Protein AF-A0A7S2JFS3-F1 (afdb_monomer_lite)

Radius of gyration: 21.05 Å; chains: 1; bounding box: 49×38×52 Å

Foldseek 3Di:
DCPVVVVVVVVVVCVVVVHDDFDDPDPPGPDQEDEDPDADAPVNVVSDDPSHYYQDDHCPLVCPQPQNVLVVLVVVCVVPVPVSVPFFDKDKPPVCLVVVVVVLVVCVVDQWKKWKAARPDDPCPPIDIDSDSPPVNVHPIIMIGTDDPPADDDVNDHDDDDDDDGDPDVVVD

Structure (mmCIF, N/CA/C/O backbone):
data_AF-A0A7S2JFS3-F1
#
_entry.id   AF-A0A7S2JFS3-F1
#
loop_
_atom_site.group_PDB
_atom_site.id
_atom_site.type_symbol
_atom_site.label_atom_id
_atom_site.label_alt_id
_atom_site.label_comp_id
_atom_site.label_asym_id
_atom_site.label_entity_id
_atom_site.label_seq_id
_atom_site.pdbx_PDB_ins_code
_atom_site.Cartn_x
_atom_site.Cartn_y
_atom_site.Cartn_z
_atom_site.occupancy
_atom_site.B_iso_or_equiv
_atom_site.auth_seq_id
_atom_site.auth_comp_id
_atom_site.auth_asym_id
_atom_site.auth_atom_id
_atom_site.pdbx_PDB_model_num
ATOM 1 N N . LYS A 1 1 ? 14.883 -15.257 0.917 1.00 36.84 1 LYS A N 1
ATOM 2 C CA . LYS A 1 1 ? 14.922 -16.557 0.201 1.00 36.84 1 LYS A CA 1
ATOM 3 C C . LYS A 1 1 ? 14.095 -16.533 -1.092 1.00 36.84 1 LYS A C 1
ATOM 5 O O . LYS A 1 1 ? 14.460 -17.271 -1.991 1.00 36.84 1 LYS A O 1
ATOM 10 N N . ASP A 1 2 ? 13.111 -15.634 -1.238 1.00 50.66 2 ASP A N 1
ATOM 11 C CA . ASP A 1 2 ? 12.217 -15.585 -2.415 1.00 50.66 2 ASP A CA 1
ATOM 12 C C . ASP A 1 2 ? 12.755 -14.849 -3.656 1.00 50.66 2 ASP A C 1
ATOM 14 O O . ASP A 1 2 ? 12.310 -15.142 -4.763 1.00 50.66 2 ASP A O 1
ATOM 18 N N . SER A 1 3 ? 13.722 -13.928 -3.523 1.00 51.88 3 SER A N 1
ATOM 19 C CA . SER A 1 3 ? 14.191 -13.130 -4.677 1.00 51.88 3 SER A CA 1
ATOM 20 C C . SER A 1 3 ? 14.839 -13.979 -5.773 1.00 51.88 3 SER A C 1
ATOM 22 O O . SER A 1 3 ? 14.677 -13.695 -6.954 1.00 51.88 3 SER A O 1
ATOM 24 N N . LYS A 1 4 ? 15.494 -15.087 -5.398 1.00 55.91 4 LYS A N 1
ATOM 25 C CA . LYS A 1 4 ? 16.113 -15.999 -6.368 1.00 55.91 4 LYS A CA 1
ATOM 26 C C . LYS A 1 4 ? 15.089 -16.618 -7.323 1.00 55.91 4 LYS A C 1
ATOM 28 O O . LYS A 1 4 ? 15.419 -16.808 -8.484 1.00 55.91 4 LYS A O 1
ATOM 33 N N . ASN A 1 5 ? 13.861 -16.879 -6.872 1.00 63.44 5 ASN A N 1
ATOM 34 C CA . ASN A 1 5 ? 12.844 -17.529 -7.704 1.00 63.44 5 ASN A CA 1
ATOM 35 C C . ASN A 1 5 ? 12.175 -16.546 -8.675 1.00 63.44 5 ASN A C 1
ATOM 37 O O . ASN A 1 5 ? 11.883 -16.915 -9.808 1.00 63.44 5 ASN A O 1
ATOM 41 N N . ALA A 1 6 ? 11.978 -15.289 -8.264 1.00 74.81 6 ALA A N 1
ATOM 42 C CA . ALA A 1 6 ? 11.386 -14.270 -9.130 1.00 74.81 6 ALA A CA 1
ATOM 43 C C . ALA A 1 6 ? 12.293 -13.945 -10.329 1.00 74.81 6 ALA A C 1
ATOM 45 O O . ALA A 1 6 ? 11.824 -13.931 -11.466 1.00 74.81 6 ALA A O 1
ATOM 46 N N . ALA A 1 7 ? 13.597 -13.766 -10.091 1.00 81.25 7 ALA A N 1
ATOM 47 C CA . ALA A 1 7 ? 14.570 -13.516 -11.153 1.00 81.25 7 ALA A CA 1
ATOM 48 C C . ALA A 1 7 ? 14.651 -14.666 -12.172 1.00 81.25 7 ALA A C 1
ATOM 50 O O . ALA A 1 7 ? 14.826 -14.421 -13.364 1.00 81.25 7 ALA A O 1
ATOM 51 N N . ILE A 1 8 ? 14.514 -15.917 -11.715 1.00 87.94 8 ILE A N 1
ATOM 52 C CA . ILE A 1 8 ? 14.534 -17.097 -12.592 1.00 87.94 8 ILE A CA 1
ATOM 53 C C . ILE A 1 8 ? 13.345 -17.067 -13.553 1.00 87.94 8 ILE A C 1
ATOM 55 O O . ILE A 1 8 ? 13.555 -17.134 -14.759 1.00 87.94 8 ILE A O 1
ATOM 59 N N . ILE A 1 9 ? 12.123 -16.875 -13.046 1.00 91.44 9 ILE A N 1
ATOM 60 C CA . ILE A 1 9 ? 10.916 -16.852 -13.888 1.00 91.44 9 ILE A CA 1
ATOM 61 C C . ILE A 1 9 ? 10.983 -15.708 -14.906 1.00 91.44 9 ILE A C 1
ATOM 63 O O . ILE A 1 9 ? 10.663 -15.898 -16.076 1.00 91.44 9 ILE A O 1
ATOM 67 N N . VAL A 1 10 ? 11.440 -14.521 -14.491 1.00 91.38 10 VAL A N 1
ATOM 68 C CA . VAL A 1 10 ? 11.600 -13.378 -15.407 1.00 91.38 10 VAL A CA 1
ATOM 69 C C . VAL A 1 10 ? 12.578 -13.714 -16.534 1.00 91.38 10 VAL A C 1
ATOM 71 O O . VAL A 1 10 ? 12.295 -13.414 -17.693 1.00 91.38 10 VAL A O 1
ATOM 74 N N . ARG A 1 11 ? 13.701 -14.372 -16.220 1.00 90.88 11 ARG A N 1
ATOM 75 C CA . ARG A 1 11 ? 14.675 -14.820 -17.226 1.00 90.88 11 ARG A CA 1
ATOM 76 C C . ARG A 1 11 ? 14.100 -15.875 -18.161 1.00 90.88 11 ARG A C 1
ATOM 78 O O . ARG A 1 11 ? 14.275 -15.754 -19.366 1.00 90.88 11 ARG A O 1
ATOM 85 N N . GLU A 1 12 ? 13.401 -16.877 -17.637 1.00 93.19 12 GLU A N 1
ATOM 86 C CA . GLU A 1 12 ? 12.763 -17.920 -18.450 1.00 93.19 12 GLU A CA 1
ATOM 87 C C . GLU A 1 12 ? 11.762 -17.325 -19.443 1.00 93.19 12 GLU A C 1
ATOM 89 O O . GLU A 1 12 ? 11.801 -17.646 -20.631 1.00 93.19 12 GLU A O 1
ATOM 94 N N . VAL A 1 13 ? 10.921 -16.396 -18.983 1.00 94.25 13 VAL A N 1
ATOM 95 C CA . VAL A 1 13 ? 9.962 -15.692 -19.841 1.00 94.25 13 VAL A CA 1
ATOM 96 C C . VAL A 1 13 ? 10.686 -14.824 -20.872 1.00 94.25 13 VAL A C 1
ATOM 98 O O . VAL A 1 13 ? 10.323 -14.847 -22.045 1.00 94.25 13 VAL A O 1
ATOM 101 N N . ALA A 1 14 ? 11.745 -14.106 -20.484 1.00 93.12 14 ALA A N 1
ATOM 102 C CA . ALA A 1 14 ? 12.555 -13.322 -21.415 1.00 93.12 14 ALA A CA 1
ATOM 103 C C . ALA A 1 14 ? 13.176 -14.200 -22.516 1.00 93.12 14 ALA A C 1
ATOM 105 O O . ALA A 1 14 ? 13.059 -13.876 -23.698 1.00 93.12 14 ALA A O 1
ATOM 106 N N . TYR A 1 15 ? 13.764 -15.344 -22.155 1.00 94.25 15 TYR A N 1
ATOM 107 C CA . TYR A 1 15 ? 14.320 -16.289 -23.124 1.00 94.25 15 TYR A CA 1
ATOM 108 C C . TYR A 1 15 ? 13.246 -16.889 -24.036 1.00 94.25 15 TYR A C 1
ATOM 110 O O . TYR A 1 15 ? 13.460 -16.977 -25.244 1.00 94.25 15 TYR A O 1
ATOM 118 N N . ALA A 1 16 ? 12.069 -17.225 -23.501 1.00 96.31 16 ALA A N 1
ATOM 119 C CA . ALA A 1 16 ? 10.936 -17.695 -24.298 1.00 96.31 16 ALA A CA 1
ATOM 120 C C . ALA A 1 16 ? 10.424 -16.633 -25.293 1.00 96.31 16 ALA A C 1
ATOM 122 O O . ALA A 1 16 ? 9.957 -16.979 -26.376 1.00 96.31 16 ALA A O 1
ATOM 123 N N . MET A 1 17 ? 10.560 -15.344 -24.964 1.00 95.19 17 MET A N 1
ATOM 124 C CA . MET A 1 17 ? 10.270 -14.218 -25.864 1.00 95.19 17 MET A CA 1
ATOM 125 C C . MET A 1 17 ? 11.412 -13.908 -26.851 1.00 95.19 17 MET A C 1
ATOM 127 O O . MET A 1 17 ? 11.323 -12.941 -27.608 1.00 95.19 17 MET A O 1
ATOM 131 N N . GLY A 1 18 ? 12.495 -14.694 -26.851 1.00 95.38 18 GLY A N 1
ATOM 132 C CA . GLY A 1 18 ? 13.659 -14.493 -27.718 1.00 95.38 18 GLY A CA 1
ATOM 133 C C . GLY A 1 18 ? 14.578 -13.348 -27.284 1.00 95.38 18 GLY A C 1
ATOM 134 O O . GLY A 1 18 ? 15.406 -12.889 -28.073 1.00 95.38 18 GLY A O 1
ATOM 135 N N . TRP A 1 19 ? 14.439 -12.856 -26.050 1.00 93.62 19 TRP A N 1
ATOM 136 C CA . TRP A 1 19 ? 15.304 -11.803 -25.523 1.00 93.62 19 TRP A CA 1
ATOM 137 C C . TRP A 1 19 ? 16.660 -12.376 -25.115 1.00 93.62 19 TRP A C 1
ATOM 139 O O . TRP A 1 19 ? 16.804 -13.561 -24.813 1.00 93.62 19 TRP A O 1
ATOM 149 N N . ARG A 1 20 ? 17.674 -11.508 -25.093 1.00 90.62 20 ARG A N 1
ATOM 150 C CA . ARG A 1 20 ? 19.034 -11.851 -24.667 1.00 90.62 20 ARG A CA 1
ATOM 151 C C . ARG A 1 20 ? 19.410 -11.021 -23.451 1.00 90.62 20 ARG A C 1
ATOM 153 O O . ARG A 1 20 ? 19.219 -9.807 -23.451 1.00 90.62 20 ARG A O 1
ATOM 160 N N . GLU A 1 21 ? 19.942 -11.680 -22.429 1.00 88.94 21 GLU A N 1
ATOM 161 C CA . GLU A 1 21 ? 20.459 -11.008 -21.239 1.00 88.94 21 GLU A CA 1
ATOM 162 C C . GLU A 1 21 ? 21.753 -10.260 -21.597 1.00 88.94 21 GLU A C 1
ATOM 164 O O . GLU A 1 21 ? 22.634 -10.804 -22.265 1.00 88.94 21 GLU A O 1
ATOM 169 N N . SER A 1 22 ? 21.850 -8.994 -21.187 1.00 85.38 22 SER A N 1
ATOM 170 C CA . SER A 1 22 ? 23.054 -8.184 -21.388 1.00 85.38 22 SER A CA 1
ATOM 171 C C . SER A 1 22 ? 24.155 -8.628 -20.423 1.00 85.38 22 SER A C 1
ATOM 173 O O . SER A 1 22 ? 23.928 -8.758 -19.218 1.00 85.38 22 SER A O 1
ATOM 175 N N . SER A 1 23 ? 25.364 -8.840 -20.940 1.00 67.31 23 SER A N 1
ATOM 176 C CA . SER A 1 23 ? 26.542 -9.180 -20.145 1.00 67.31 23 SER A CA 1
ATOM 177 C C . SER A 1 23 ? 27.136 -7.925 -19.492 1.00 67.31 23 SER A C 1
ATOM 179 O O . SER A 1 23 ? 28.097 -7.355 -20.001 1.00 67.31 23 SER A O 1
ATOM 181 N N . GLY A 1 24 ? 26.574 -7.507 -18.354 1.00 60.72 24 GLY A N 1
ATOM 182 C CA . GLY A 1 24 ? 27.187 -6.533 -17.442 1.00 60.72 24 GLY A CA 1
ATOM 183 C C . GLY A 1 24 ? 26.395 -5.241 -17.213 1.00 60.72 24 GLY A C 1
ATOM 184 O O . GLY A 1 24 ? 25.735 -4.709 -18.100 1.00 60.72 24 GLY A O 1
ATOM 185 N N . VAL A 1 25 ? 26.495 -4.726 -15.983 1.00 55.88 25 VAL A N 1
ATOM 186 C CA . VAL A 1 25 ? 26.019 -3.395 -15.566 1.00 55.88 25 VAL A CA 1
ATOM 187 C C . VAL A 1 25 ? 27.155 -2.393 -15.809 1.00 55.88 25 VAL A C 1
ATOM 189 O O . VAL A 1 25 ? 27.705 -1.829 -14.869 1.00 55.88 25 VAL A O 1
ATOM 192 N N . SER A 1 26 ? 27.613 -2.264 -17.053 1.00 55.88 26 SER A N 1
ATOM 193 C CA . SER A 1 26 ? 28.519 -1.174 -17.429 1.00 55.88 26 SER A CA 1
ATOM 194 C C . SER A 1 26 ? 27.709 0.088 -17.722 1.00 55.88 26 SER A C 1
ATOM 196 O O . SER A 1 26 ? 26.538 0.003 -18.098 1.00 55.88 26 SER A O 1
ATOM 198 N N . GLU A 1 27 ? 28.335 1.258 -17.589 1.00 56.88 27 GLU A N 1
ATOM 199 C CA . GLU A 1 27 ? 27.751 2.544 -18.010 1.00 56.88 27 GLU A CA 1
ATOM 200 C C . GLU A 1 27 ? 27.347 2.533 -19.502 1.00 56.88 27 GLU A C 1
ATOM 202 O O . GLU A 1 27 ? 26.405 3.215 -19.889 1.00 56.88 27 GLU A O 1
ATOM 207 N N . ASP A 1 28 ? 27.960 1.650 -20.302 1.00 59.22 28 ASP A N 1
ATOM 208 C CA . ASP A 1 28 ? 27.675 1.438 -21.730 1.00 59.22 28 ASP A CA 1
ATOM 209 C C . ASP A 1 28 ? 26.603 0.363 -22.030 1.00 59.22 28 ASP A C 1
ATOM 211 O O . ASP A 1 28 ? 26.515 -0.154 -23.148 1.00 59.22 28 ASP A O 1
ATOM 215 N N . CYS A 1 29 ? 25.801 -0.052 -21.043 1.00 71.19 29 CYS A N 1
ATOM 216 C CA . CYS A 1 29 ? 24.791 -1.093 -21.247 1.00 71.19 29 CYS A CA 1
ATOM 217 C C . CYS A 1 29 ? 23.646 -0.609 -22.158 1.00 71.19 29 CYS A C 1
ATOM 219 O O . CYS A 1 29 ? 22.715 0.072 -21.729 1.00 71.19 29 CYS A O 1
ATOM 221 N N . ASN A 1 30 ? 23.677 -1.024 -23.427 1.00 80.19 30 ASN A N 1
ATOM 222 C CA . ASN A 1 30 ? 22.673 -0.687 -24.443 1.00 80.19 30 ASN A CA 1
ATOM 223 C C . ASN A 1 30 ? 21.465 -1.651 -24.455 1.00 80.19 30 ASN A C 1
ATOM 225 O O . ASN A 1 30 ? 20.964 -2.038 -25.512 1.00 80.19 30 ASN A O 1
ATOM 229 N N . ALA A 1 31 ? 21.011 -2.099 -23.281 1.00 89.62 31 ALA A N 1
ATOM 230 C CA . ALA A 1 31 ? 19.822 -2.943 -23.179 1.00 89.62 31 ALA A CA 1
ATOM 231 C C . ALA A 1 31 ? 18.555 -2.140 -23.517 1.00 89.62 31 ALA A C 1
ATOM 233 O O . ALA A 1 31 ? 18.453 -0.967 -23.165 1.00 89.62 31 ALA A O 1
ATOM 234 N N . ASN A 1 32 ? 17.568 -2.775 -24.161 1.00 91.75 32 ASN A N 1
ATOM 235 C CA . ASN A 1 32 ? 16.270 -2.145 -24.442 1.00 91.75 32 ASN A CA 1
ATOM 236 C C . ASN A 1 32 ? 15.344 -2.131 -23.219 1.00 91.75 32 ASN A C 1
ATOM 238 O O . ASN A 1 32 ? 14.497 -1.251 -23.089 1.00 91.75 32 ASN A O 1
ATOM 242 N N . VAL A 1 33 ? 15.480 -3.113 -22.326 1.00 92.44 33 VAL A N 1
ATOM 243 C CA . VAL A 1 33 ? 14.646 -3.243 -21.131 1.00 92.44 33 VAL A CA 1
ATOM 244 C C . VAL A 1 33 ? 15.531 -3.477 -19.922 1.00 92.44 33 VAL A C 1
ATOM 246 O O . VAL A 1 33 ? 16.330 -4.412 -19.903 1.00 92.44 33 VAL A O 1
ATOM 249 N N . PHE A 1 34 ? 15.350 -2.650 -18.898 1.00 90.94 34 PHE A N 1
ATOM 250 C CA . PHE A 1 34 ? 15.979 -2.822 -17.597 1.00 90.94 34 PHE A CA 1
ATOM 251 C C . PHE A 1 34 ? 14.927 -3.290 -16.596 1.00 90.94 34 PHE A C 1
ATOM 253 O O . PHE A 1 34 ? 13.953 -2.589 -16.307 1.00 90.94 34 PHE A O 1
ATOM 260 N N . TRP A 1 35 ? 15.123 -4.495 -16.069 1.00 91.00 35 TRP A N 1
ATOM 261 C CA . TRP A 1 35 ? 14.230 -5.085 -15.082 1.00 91.00 35 TRP A CA 1
ATOM 262 C C . TRP A 1 35 ? 14.840 -4.972 -13.684 1.00 91.00 35 TRP A C 1
ATOM 264 O O . TRP A 1 35 ? 15.772 -5.696 -13.341 1.00 91.00 35 TRP A O 1
ATOM 274 N N . TYR A 1 36 ? 14.322 -4.053 -12.872 1.00 87.44 36 TYR A N 1
ATOM 275 C CA . TYR A 1 36 ? 14.804 -3.800 -11.519 1.00 87.44 36 TYR A CA 1
ATOM 276 C C . TYR A 1 36 ? 13.975 -4.549 -10.471 1.00 87.44 36 TYR A C 1
ATOM 278 O O . TYR A 1 36 ? 12.744 -4.550 -10.512 1.00 87.44 36 TYR A O 1
AT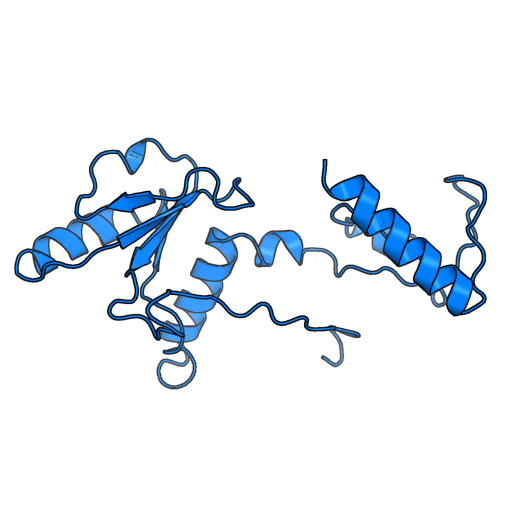OM 286 N N . GLU A 1 37 ? 14.656 -5.119 -9.472 1.00 84.50 37 GLU A N 1
ATOM 287 C CA . GLU A 1 37 ? 14.031 -5.652 -8.246 1.00 84.50 37 GLU A CA 1
ATOM 288 C C . GLU A 1 37 ? 13.893 -4.594 -7.134 1.00 84.50 37 GLU A C 1
ATOM 290 O O . GLU A 1 37 ? 13.235 -4.823 -6.120 1.00 84.50 37 GLU A O 1
ATOM 295 N N . ARG A 1 38 ? 14.523 -3.426 -7.309 1.00 86.69 38 ARG A N 1
ATOM 296 C CA . ARG A 1 38 ? 14.525 -2.304 -6.358 1.00 86.69 38 ARG A CA 1
ATOM 297 C C . ARG A 1 38 ? 13.892 -1.070 -6.967 1.00 86.69 38 ARG A C 1
ATOM 299 O O . ARG A 1 38 ? 13.959 -0.901 -8.179 1.00 86.69 38 ARG A O 1
ATOM 306 N N . ALA A 1 39 ? 13.369 -0.176 -6.124 1.00 86.00 39 ALA A N 1
ATOM 307 C CA . ALA A 1 39 ? 12.871 1.129 -6.556 1.00 86.00 39 ALA A CA 1
ATOM 308 C C . ALA A 1 39 ? 13.886 1.848 -7.466 1.00 86.00 39 ALA A C 1
ATOM 310 O O . ALA A 1 39 ? 15.092 1.849 -7.191 1.00 86.00 39 ALA A O 1
ATOM 311 N N . ILE A 1 40 ? 13.372 2.449 -8.540 1.00 88.44 40 ILE A N 1
ATOM 312 C CA . ILE A 1 40 ? 14.145 3.275 -9.465 1.00 88.44 40 ILE A CA 1
ATOM 313 C C . ILE A 1 40 ? 13.960 4.751 -9.110 1.00 88.44 40 ILE A C 1
ATOM 315 O O . ILE A 1 40 ? 12.845 5.203 -8.824 1.00 88.44 40 ILE A O 1
ATOM 319 N N . SER A 1 41 ? 15.057 5.502 -9.091 1.00 88.94 41 SER A N 1
ATOM 320 C CA . SER A 1 41 ? 15.031 6.942 -8.853 1.00 88.94 41 SER A CA 1
ATOM 321 C C . SER A 1 41 ? 14.689 7.717 -10.127 1.00 88.94 41 SER A C 1
ATOM 323 O O . SER A 1 41 ? 14.901 7.257 -11.247 1.00 88.94 41 SER A O 1
ATOM 325 N N . VAL A 1 42 ? 14.203 8.949 -9.964 1.00 90.00 42 VAL A N 1
ATOM 326 C CA . VAL A 1 42 ? 13.957 9.857 -11.098 1.00 90.00 42 VAL A CA 1
ATOM 327 C C . VAL A 1 42 ? 15.250 10.152 -11.867 1.00 90.00 42 VAL A C 1
ATOM 329 O O . VAL A 1 42 ? 15.211 10.305 -13.082 1.00 90.00 42 VAL A O 1
ATOM 332 N N . ALA A 1 43 ? 16.390 10.228 -11.174 1.00 90.38 43 ALA A N 1
ATOM 333 C CA . ALA A 1 43 ? 17.686 10.456 -11.806 1.00 90.38 43 ALA A CA 1
ATOM 334 C C . ALA A 1 43 ? 18.058 9.308 -12.754 1.00 90.38 43 ALA A C 1
ATOM 336 O O . ALA A 1 43 ? 18.445 9.567 -13.884 1.00 90.38 43 ALA A O 1
ATOM 337 N N . GLU A 1 44 ? 17.857 8.058 -12.333 1.00 88.75 44 GLU A N 1
ATOM 338 C CA . GLU A 1 44 ? 18.115 6.885 -13.176 1.00 88.75 44 GLU A CA 1
ATOM 339 C C . GLU A 1 44 ? 17.174 6.818 -14.380 1.00 88.75 44 GLU A C 1
ATOM 341 O O . GLU A 1 44 ? 17.624 6.553 -15.488 1.00 88.75 44 GLU A O 1
ATOM 346 N N . VAL A 1 45 ? 15.884 7.122 -14.196 1.00 89.44 45 VAL A N 1
ATOM 347 C CA . VAL A 1 45 ? 14.922 7.167 -15.313 1.00 89.44 45 VAL A CA 1
ATOM 348 C C . VAL A 1 45 ? 15.318 8.222 -16.350 1.00 89.44 45 VAL A C 1
ATOM 350 O O . VAL A 1 45 ? 15.149 7.998 -17.543 1.00 89.44 45 VAL A O 1
ATOM 353 N N . LYS A 1 46 ? 15.880 9.359 -15.919 1.00 90.06 46 LYS A N 1
ATOM 354 C CA . LYS A 1 46 ? 16.341 10.430 -16.820 1.00 90.06 46 LYS A CA 1
ATOM 355 C C . LYS A 1 46 ? 17.564 10.057 -17.662 1.00 90.06 46 LYS A C 1
ATOM 357 O O . LYS A 1 46 ? 17.836 10.759 -18.629 1.00 90.06 46 LYS A O 1
ATOM 362 N N . LEU A 1 47 ? 18.297 9.005 -17.297 1.00 90.00 47 LEU A N 1
ATOM 363 C CA . LEU A 1 47 ? 19.434 8.510 -18.079 1.00 90.00 47 LEU A CA 1
ATOM 364 C C . LEU A 1 47 ? 19.002 7.586 -19.227 1.00 90.00 47 LEU A C 1
ATOM 366 O O . LEU A 1 47 ? 19.825 7.244 -20.071 1.00 90.00 47 LEU A O 1
ATOM 370 N N . LEU A 1 48 ? 17.731 7.176 -19.265 1.00 89.50 48 LEU A N 1
ATOM 371 C CA . LEU A 1 48 ? 17.204 6.294 -20.301 1.00 89.50 48 LEU A CA 1
ATOM 372 C C . LEU A 1 48 ? 16.981 7.050 -21.614 1.00 89.50 48 LEU A C 1
ATOM 374 O O . LEU A 1 48 ? 16.508 8.186 -21.621 1.00 89.50 48 LEU A O 1
ATOM 378 N N . ASN A 1 49 ? 17.249 6.382 -22.733 1.00 90.31 49 ASN A N 1
ATOM 379 C CA . ASN A 1 4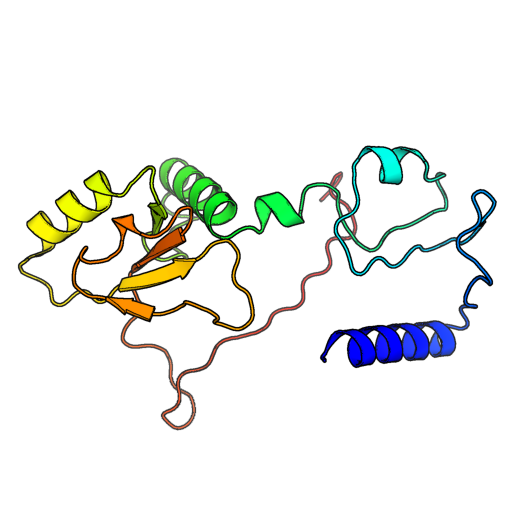9 ? 16.871 6.870 -24.057 1.00 90.31 49 ASN A CA 1
ATOM 380 C C . ASN A 1 49 ? 15.422 6.490 -24.435 1.00 90.31 49 ASN A C 1
ATOM 382 O O . ASN A 1 49 ? 14.762 5.694 -23.765 1.00 90.31 49 ASN A O 1
ATOM 386 N N . GLU A 1 50 ? 14.929 7.030 -25.552 1.00 90.38 50 GLU A N 1
ATOM 387 C CA . GLU A 1 50 ? 13.539 6.869 -26.018 1.00 90.38 50 GLU A CA 1
ATOM 388 C C . GLU A 1 50 ? 13.122 5.421 -26.321 1.00 90.38 50 GLU A C 1
ATOM 390 O O . GLU A 1 50 ? 11.933 5.094 -26.283 1.00 90.38 50 GLU A O 1
ATOM 395 N N . CYS A 1 51 ? 14.078 4.535 -26.600 1.00 90.44 51 CYS A N 1
ATOM 396 C CA . CYS A 1 51 ? 13.846 3.121 -26.894 1.00 90.44 51 CYS A CA 1
ATOM 397 C C . CYS A 1 51 ? 14.011 2.225 -25.659 1.00 90.44 51 CYS A C 1
ATOM 399 O O . CYS A 1 51 ? 13.731 1.028 -25.732 1.00 90.44 51 CYS A O 1
ATOM 401 N N . GLN A 1 52 ? 14.457 2.784 -24.532 1.00 92.44 52 GLN A N 1
ATOM 402 C CA . GLN A 1 52 ? 14.675 2.050 -23.295 1.00 92.44 52 GLN A CA 1
ATOM 403 C C . GLN A 1 52 ? 13.424 2.033 -22.421 1.00 92.44 52 GLN A C 1
ATOM 405 O O . GLN A 1 52 ? 12.659 2.997 -22.352 1.00 92.44 52 GLN A O 1
ATOM 410 N N . ARG A 1 53 ? 13.175 0.903 -21.761 1.00 93.12 53 ARG A N 1
ATOM 411 C CA . ARG A 1 53 ? 12.017 0.698 -20.885 1.00 93.12 53 ARG A CA 1
ATOM 412 C C . ARG A 1 53 ? 12.454 0.148 -19.537 1.00 93.12 53 ARG A C 1
ATOM 414 O O . ARG A 1 53 ? 13.414 -0.612 -19.444 1.00 93.12 53 ARG A O 1
ATOM 421 N N . VAL A 1 54 ? 11.705 0.507 -18.501 1.00 93.69 54 VAL A N 1
ATOM 422 C CA . VAL A 1 54 ? 11.875 0.002 -17.135 1.00 93.69 54 VAL A CA 1
ATOM 423 C C . VAL A 1 54 ? 10.569 -0.586 -16.632 1.00 93.69 54 VAL A C 1
ATOM 425 O O . VAL A 1 54 ? 9.492 -0.128 -17.002 1.00 93.69 54 VAL A O 1
ATOM 428 N N . ASN A 1 55 ? 10.656 -1.587 -15.762 1.00 93.81 55 ASN A N 1
ATOM 429 C CA . ASN A 1 55 ? 9.492 -2.265 -15.187 1.00 93.81 55 ASN A CA 1
ATOM 430 C C . ASN A 1 55 ? 8.822 -1.493 -14.033 1.00 93.81 55 ASN A C 1
ATOM 432 O O . ASN A 1 55 ? 7.924 -2.035 -13.390 1.00 93.81 55 ASN A O 1
ATOM 436 N N . MET A 1 56 ? 9.259 -0.265 -13.725 1.00 91.62 56 MET A N 1
ATOM 437 C CA . MET A 1 56 ? 8.747 0.505 -12.591 1.00 91.62 56 MET A CA 1
ATOM 438 C C . MET A 1 56 ? 8.597 1.995 -12.873 1.00 91.62 56 MET A C 1
ATOM 440 O O . MET A 1 56 ? 9.453 2.625 -13.486 1.00 91.62 56 MET A O 1
ATOM 444 N N . ILE A 1 57 ? 7.524 2.564 -12.324 1.00 92.38 57 ILE A N 1
ATOM 445 C CA . ILE A 1 57 ? 7.246 4.000 -12.341 1.00 92.38 57 ILE A CA 1
ATOM 446 C C . ILE A 1 57 ? 7.960 4.653 -11.143 1.00 92.38 57 ILE A C 1
ATOM 448 O O . ILE A 1 57 ? 7.776 4.197 -10.005 1.00 92.38 57 ILE A O 1
ATOM 452 N N . PRO A 1 58 ? 8.759 5.717 -11.347 1.00 91.25 58 PRO A N 1
ATOM 453 C CA . PRO A 1 58 ? 9.453 6.392 -10.254 1.00 91.25 58 PRO A CA 1
ATOM 454 C C . PRO A 1 58 ? 8.451 6.957 -9.234 1.00 91.25 58 PRO A C 1
ATOM 456 O O . PRO A 1 58 ? 7.420 7.518 -9.595 1.00 91.25 58 PRO A O 1
ATOM 459 N N . GLY A 1 59 ? 8.743 6.788 -7.942 1.00 88.69 59 GLY A N 1
ATOM 460 C CA . GLY A 1 59 ? 7.867 7.223 -6.842 1.00 88.69 59 GLY A CA 1
ATOM 461 C C . GLY A 1 59 ? 6.696 6.282 -6.516 1.00 88.69 59 GLY A C 1
ATOM 462 O O . GLY A 1 59 ? 6.084 6.429 -5.458 1.00 88.69 59 GLY A O 1
ATOM 463 N N . MET A 1 60 ? 6.420 5.260 -7.340 1.00 89.31 60 MET A N 1
ATOM 464 C CA . MET A 1 60 ? 5.329 4.301 -7.090 1.00 89.31 60 MET A CA 1
ATOM 465 C C . MET A 1 60 ? 5.472 3.596 -5.736 1.00 89.31 60 MET A C 1
ATOM 467 O O . MET A 1 60 ? 4.500 3.447 -4.998 1.00 89.31 60 MET A O 1
ATOM 471 N N . HIS A 1 61 ? 6.699 3.217 -5.369 1.00 85.06 61 HIS A N 1
ATOM 472 C CA . HIS A 1 61 ? 6.978 2.582 -4.082 1.00 85.06 61 HIS A CA 1
ATOM 473 C C . HIS A 1 61 ? 6.561 3.467 -2.896 1.00 85.06 61 HIS A C 1
ATOM 475 O O . HIS A 1 61 ? 6.039 2.965 -1.903 1.00 85.06 61 HIS A O 1
ATOM 481 N N . ASP A 1 62 ? 6.750 4.785 -2.993 1.00 85.56 62 ASP A N 1
ATOM 482 C CA . ASP A 1 62 ? 6.398 5.710 -1.916 1.00 85.56 62 ASP A CA 1
ATOM 483 C C . ASP A 1 62 ? 4.894 5.917 -1.789 1.00 85.56 62 ASP A C 1
ATOM 485 O O . ASP A 1 62 ? 4.398 6.023 -0.667 1.00 85.56 62 ASP A O 1
ATOM 489 N N . ILE A 1 63 ? 4.168 5.919 -2.909 1.00 86.75 63 ILE A N 1
ATOM 490 C CA . ILE A 1 63 ? 2.701 5.989 -2.931 1.00 86.75 63 ILE A CA 1
ATOM 491 C C . ILE A 1 63 ? 2.098 4.684 -2.394 1.00 86.75 63 ILE A C 1
ATOM 493 O O . ILE A 1 63 ? 1.151 4.721 -1.610 1.00 86.75 63 ILE A O 1
ATOM 497 N N . ALA A 1 64 ? 2.688 3.538 -2.746 1.00 88.38 64 ALA A N 1
ATOM 498 C CA . ALA A 1 64 ? 2.237 2.213 -2.325 1.00 88.38 64 ALA A CA 1
ATOM 499 C C . ALA A 1 64 ? 2.543 1.882 -0.850 1.00 88.38 64 ALA A C 1
ATOM 501 O O . ALA A 1 64 ? 2.025 0.897 -0.314 1.00 88.38 64 ALA A O 1
ATOM 502 N N . LYS A 1 65 ? 3.350 2.694 -0.147 1.00 91.00 65 LYS A N 1
ATOM 503 C CA . LYS A 1 65 ? 3.523 2.563 1.309 1.00 91.00 65 LYS A CA 1
ATOM 504 C C . LYS A 1 65 ? 2.171 2.703 2.004 1.00 91.00 65 LYS A C 1
ATOM 506 O O . LYS A 1 65 ? 1.416 3.630 1.726 1.00 91.00 65 LYS A O 1
ATOM 511 N N . LYS A 1 66 ? 1.905 1.832 2.986 1.00 93.38 66 LYS A N 1
ATOM 512 C CA . LYS A 1 66 ? 0.613 1.757 3.698 1.00 93.38 66 LYS A CA 1
ATOM 513 C C . LYS A 1 66 ? 0.121 3.122 4.192 1.00 93.38 66 LYS A C 1
ATOM 515 O O . LYS A 1 66 ? -1.043 3.453 4.010 1.00 93.38 66 LYS A O 1
ATOM 520 N N . THR A 1 67 ? 1.005 3.923 4.785 1.00 94.12 67 THR A N 1
ATOM 521 C CA . THR A 1 67 ? 0.674 5.262 5.298 1.00 94.12 67 THR A CA 1
ATOM 522 C C . THR A 1 67 ? 0.411 6.284 4.197 1.00 94.12 67 THR A C 1
ATOM 524 O O . THR A 1 67 ? -0.505 7.091 4.337 1.00 94.12 67 THR A O 1
ATOM 527 N N . SER A 1 68 ? 1.177 6.257 3.105 1.00 94.00 68 SER A N 1
ATOM 528 C CA . SER A 1 68 ? 0.956 7.130 1.947 1.00 94.00 68 SER A CA 1
ATOM 529 C C . SER A 1 68 ? -0.365 6.819 1.259 1.00 94.00 68 SER A C 1
ATOM 531 O O . SER A 1 68 ? -1.161 7.732 1.043 1.00 94.00 68 SER A O 1
ATOM 533 N N . LEU A 1 69 ? -0.628 5.535 1.006 1.00 94.69 69 LEU A N 1
ATOM 534 C CA . LEU A 1 69 ? -1.875 5.070 0.415 1.00 94.69 69 LEU A CA 1
ATOM 535 C C . LEU A 1 69 ? -3.074 5.425 1.299 1.00 94.69 69 LEU A C 1
ATOM 537 O O . LEU A 1 69 ? -4.041 5.995 0.807 1.00 94.69 69 LEU A O 1
ATOM 541 N N . ALA A 1 70 ? -2.992 5.165 2.609 1.00 95.50 70 ALA A N 1
ATOM 542 C CA . ALA A 1 70 ? -4.050 5.531 3.549 1.00 95.50 70 ALA A CA 1
ATOM 543 C C . ALA A 1 70 ? -4.344 7.037 3.519 1.00 95.50 70 ALA A C 1
ATOM 545 O O . ALA A 1 70 ? -5.501 7.438 3.466 1.00 95.50 70 ALA A O 1
ATOM 546 N N . ARG A 1 71 ? -3.309 7.884 3.489 1.00 94.88 71 ARG A N 1
ATOM 547 C CA . ARG A 1 71 ? -3.484 9.340 3.416 1.00 94.88 71 ARG A CA 1
ATOM 548 C C . ARG A 1 71 ? -4.144 9.776 2.107 1.00 94.88 71 ARG A C 1
ATOM 550 O O . ARG A 1 71 ? -5.032 10.626 2.136 1.00 94.88 71 ARG A O 1
ATOM 557 N N . ALA A 1 72 ? -3.719 9.203 0.981 1.00 95.62 72 ALA A N 1
ATOM 558 C CA . ALA A 1 72 ? -4.288 9.502 -0.329 1.00 95.62 72 ALA A CA 1
ATOM 559 C C . ALA A 1 72 ? -5.763 9.081 -0.405 1.00 95.62 72 ALA A C 1
ATOM 561 O O . ALA A 1 72 ? -6.612 9.895 -0.757 1.00 95.62 72 ALA A O 1
ATOM 562 N N . LEU A 1 73 ? -6.083 7.851 0.007 1.00 96.50 73 LEU A N 1
ATOM 563 C CA . LEU A 1 73 ? -7.447 7.323 -0.004 1.00 96.50 73 LEU A CA 1
ATOM 564 C C . LEU A 1 73 ? -8.373 8.072 0.960 1.00 96.50 73 LEU A C 1
ATOM 566 O O . LEU A 1 73 ? -9.489 8.414 0.581 1.00 96.50 73 LEU A O 1
ATOM 570 N N . THR A 1 74 ? -7.910 8.408 2.168 1.00 95.44 74 THR A N 1
ATOM 571 C CA . THR A 1 74 ? -8.686 9.229 3.113 1.00 95.44 74 THR A CA 1
ATOM 572 C C . THR A 1 74 ? -8.992 10.605 2.537 1.00 95.44 74 THR A C 1
ATOM 574 O O . THR A 1 74 ? -10.125 11.065 2.646 1.00 95.44 74 THR A O 1
ATOM 577 N N . ARG A 1 75 ? -8.030 11.238 1.856 1.00 95.94 75 ARG A N 1
ATOM 578 C CA . ARG A 1 75 ? -8.275 12.511 1.168 1.00 95.94 75 ARG A CA 1
ATOM 579 C C . ARG A 1 75 ? -9.299 12.361 0.041 1.00 95.94 75 ARG A C 1
ATOM 581 O O . ARG A 1 75 ? -10.187 13.200 -0.069 1.00 95.94 75 ARG A O 1
ATOM 588 N N . MET A 1 76 ? -9.195 11.306 -0.767 1.00 97.56 76 MET A N 1
ATOM 589 C CA . MET A 1 76 ? -10.148 11.050 -1.852 1.00 97.56 76 MET A CA 1
ATOM 590 C C . MET A 1 76 ? -11.555 10.769 -1.326 1.00 97.56 76 MET A C 1
ATOM 592 O O . MET A 1 76 ? -12.505 11.312 -1.868 1.00 97.56 76 MET A O 1
ATOM 596 N N . ARG A 1 77 ? -11.696 10.037 -0.216 1.00 96.94 77 ARG A N 1
ATOM 597 C CA . ARG A 1 77 ? -12.983 9.847 0.471 1.00 96.94 77 ARG A CA 1
ATOM 598 C C . ARG A 1 77 ? -13.614 11.149 0.942 1.00 96.94 77 ARG A C 1
ATOM 600 O O . ARG A 1 77 ? -14.824 11.292 0.842 1.00 96.94 77 ARG A O 1
ATOM 607 N N . THR A 1 78 ? -12.826 12.095 1.454 1.00 95.56 78 THR A N 1
ATOM 608 C CA . THR A 1 78 ? -13.358 13.410 1.844 1.00 95.56 78 THR A CA 1
ATOM 609 C C . THR A 1 78 ? -13.911 14.179 0.644 1.00 95.56 78 THR A C 1
ATOM 611 O O . THR A 1 78 ? -14.914 14.871 0.781 1.00 95.56 78 THR A O 1
ATOM 614 N N . LEU A 1 79 ? -13.266 14.069 -0.520 1.00 97.50 79 LEU A N 1
ATOM 615 C CA . LEU A 1 79 ? -13.672 14.779 -1.735 1.00 97.50 79 LEU A CA 1
ATOM 616 C C . LEU A 1 79 ? -14.817 14.076 -2.482 1.00 97.50 79 LEU A C 1
ATOM 618 O O . LEU A 1 79 ? -15.700 14.742 -3.012 1.00 97.50 79 LEU A O 1
ATOM 622 N N . PHE A 1 80 ? -14.803 12.744 -2.506 1.00 97.62 80 PHE A N 1
ATOM 623 C CA . PHE A 1 80 ? -15.690 11.891 -3.298 1.00 97.62 80 PHE A CA 1
ATOM 624 C C . PHE A 1 80 ? -16.206 10.723 -2.438 1.00 97.62 80 PHE A C 1
ATOM 626 O O . PHE A 1 80 ? -15.799 9.571 -2.622 1.00 97.62 80 PHE A O 1
ATOM 633 N N . PRO A 1 81 ? -17.074 10.993 -1.449 1.00 96.00 81 PRO A N 1
ATOM 634 C CA . PRO A 1 81 ? -17.480 9.991 -0.464 1.00 96.00 81 PRO A CA 1
ATOM 635 C C . PRO A 1 81 ? -18.237 8.806 -1.074 1.00 96.00 81 PRO A C 1
ATOM 637 O O . PRO A 1 81 ? -18.055 7.687 -0.608 1.00 96.00 81 PRO A O 1
ATOM 640 N N . ALA A 1 82 ? -19.036 9.030 -2.123 1.00 96.19 82 ALA A N 1
ATOM 641 C CA . ALA A 1 82 ? -19.789 7.967 -2.791 1.00 96.19 82 ALA A CA 1
ATOM 642 C C . ALA A 1 82 ? -18.885 6.985 -3.562 1.00 96.19 82 ALA A C 1
ATOM 644 O O . ALA A 1 82 ? -19.169 5.792 -3.597 1.00 96.19 82 ALA A O 1
ATOM 645 N N . ASP A 1 83 ? -17.778 7.470 -4.134 1.00 97.25 83 ASP A N 1
ATOM 646 C CA . ASP A 1 83 ? -16.893 6.667 -4.989 1.00 97.25 83 ASP A CA 1
ATOM 647 C C . ASP A 1 83 ? -15.762 5.983 -4.201 1.00 97.25 83 ASP A C 1
ATOM 649 O O . ASP A 1 83 ? -15.219 4.964 -4.626 1.00 97.25 83 ASP A O 1
ATOM 653 N N . PHE A 1 84 ? -15.394 6.527 -3.034 1.00 96.81 84 PHE A N 1
ATOM 654 C CA . PHE A 1 84 ? -14.261 6.065 -2.221 1.00 96.81 84 PHE A CA 1
ATOM 655 C C . PHE A 1 84 ? -14.681 5.431 -0.885 1.00 96.81 84 PHE A C 1
ATOM 657 O O . PHE A 1 84 ? -13.917 5.458 0.085 1.00 96.81 84 PHE A O 1
ATOM 664 N N . ASP A 1 85 ? -15.861 4.811 -0.810 1.00 94.44 85 ASP A N 1
ATOM 665 C CA . ASP A 1 85 ? -16.311 4.047 0.371 1.00 94.44 85 ASP A CA 1
ATOM 666 C C . ASP A 1 85 ? -15.755 2.603 0.426 1.00 94.44 85 ASP A C 1
ATOM 668 O O . ASP A 1 85 ? -15.896 1.884 1.407 1.00 94.44 85 ASP A O 1
ATOM 672 N N . PHE A 1 86 ? -15.006 2.174 -0.593 1.00 95.38 86 PHE A N 1
ATOM 673 C CA . PHE A 1 86 ? -14.536 0.787 -0.721 1.00 95.38 86 PHE A CA 1
ATOM 674 C C . PHE A 1 86 ? -13.409 0.360 0.245 1.00 95.38 86 PHE A C 1
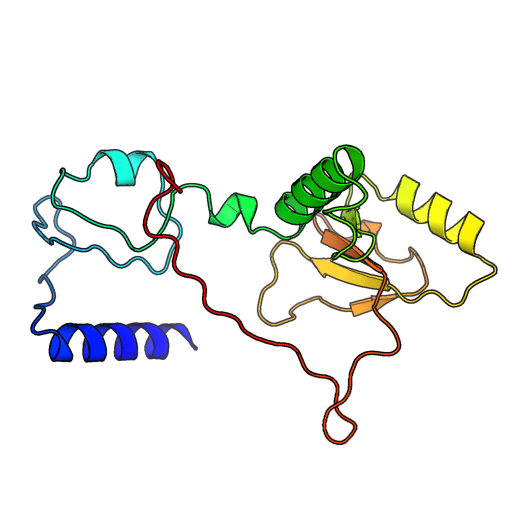ATOM 676 O O . PHE A 1 86 ? -13.033 -0.812 0.252 1.00 95.38 86 PHE A O 1
ATOM 683 N N . PHE A 1 87 ? -12.814 1.271 1.029 1.00 94.75 87 PHE A N 1
ATOM 684 C CA . PHE A 1 87 ? -11.711 0.938 1.950 1.00 94.75 87 PHE A CA 1
ATOM 685 C C . PHE A 1 87 ? -12.082 1.146 3.437 1.00 94.75 87 PHE A C 1
ATOM 687 O O . PHE A 1 87 ? -12.797 2.081 3.782 1.00 94.75 87 PHE A O 1
ATOM 694 N N . PRO A 1 88 ? -11.613 0.332 4.393 1.00 95.25 88 PRO A N 1
ATOM 695 C CA . PRO A 1 88 ? -12.005 0.529 5.791 1.00 95.25 88 PRO A CA 1
ATOM 696 C C . PRO A 1 88 ? -11.445 1.829 6.378 1.00 95.25 88 PRO A C 1
ATOM 698 O O . PRO A 1 88 ? -10.381 2.304 5.970 1.00 95.25 88 PRO A O 1
ATOM 701 N N . GLN A 1 89 ? -12.126 2.389 7.380 1.00 94.88 89 GLN A N 1
ATOM 702 C CA . GLN A 1 89 ? -11.624 3.555 8.109 1.00 94.88 89 GLN A CA 1
ATOM 703 C C . GLN A 1 89 ? -10.199 3.296 8.619 1.00 94.88 89 GLN A C 1
ATOM 705 O O . GLN A 1 89 ? -9.901 2.236 9.171 1.00 94.88 89 GLN A O 1
ATOM 710 N N . THR A 1 90 ? -9.300 4.243 8.351 1.00 96.88 90 THR A N 1
ATOM 711 C CA . THR A 1 90 ? -7.861 4.071 8.555 1.00 96.88 90 THR A CA 1
ATOM 712 C C . THR A 1 90 ? -7.251 5.328 9.166 1.00 96.88 90 THR A C 1
ATOM 714 O O . THR A 1 90 ? -7.497 6.436 8.693 1.00 96.88 90 THR A O 1
ATOM 717 N N . TRP A 1 91 ? -6.401 5.138 10.170 1.00 96.88 91 TRP A N 1
ATOM 718 C CA . TRP A 1 91 ? -5.613 6.165 10.841 1.00 96.88 91 TRP A CA 1
ATOM 719 C C . TRP A 1 91 ? -4.122 5.907 10.615 1.00 96.88 91 TRP A C 1
ATOM 721 O O . TRP A 1 91 ? -3.646 4.774 10.678 1.00 96.88 91 TRP A O 1
ATOM 731 N N . THR A 1 92 ? -3.368 6.969 10.359 1.00 96.62 92 THR A N 1
ATOM 732 C CA . THR A 1 92 ? -1.917 6.938 10.147 1.00 96.62 92 THR A CA 1
ATOM 733 C C . THR A 1 92 ? -1.182 7.359 11.417 1.00 96.62 92 THR A C 1
ATOM 735 O O . THR A 1 92 ? -1.410 8.446 11.948 1.00 96.62 92 THR A O 1
ATOM 738 N N . LEU A 1 93 ? -0.291 6.505 11.918 1.00 95.25 93 LEU A N 1
ATOM 739 C CA . LEU A 1 93 ? 0.516 6.768 13.109 1.00 95.25 93 LEU A CA 1
ATOM 740 C C . LEU A 1 93 ? 1.890 7.351 12.739 1.00 95.25 93 LEU A C 1
ATOM 742 O O . LEU A 1 93 ? 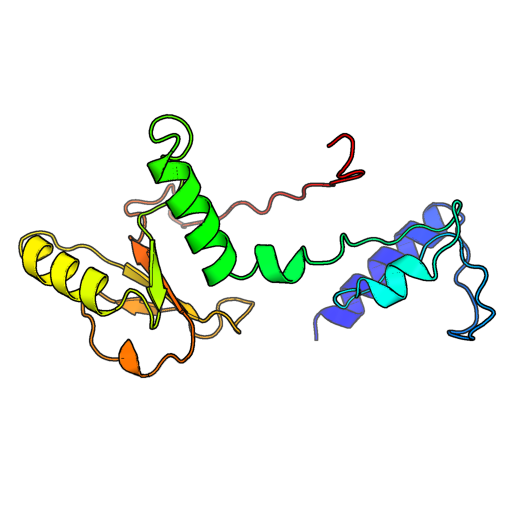2.462 6.946 11.718 1.00 95.25 93 LEU A O 1
ATOM 746 N N . PRO A 1 94 ? 2.435 8.265 13.566 1.00 94.12 94 PRO A N 1
ATOM 747 C CA . PRO A 1 94 ? 1.872 8.753 14.838 1.00 94.12 94 PRO A CA 1
ATOM 748 C C . PRO A 1 94 ? 0.836 9.884 14.683 1.00 94.12 94 PRO A C 1
ATOM 750 O O . PRO A 1 94 ? 0.126 10.193 15.634 1.00 94.12 94 PRO A O 1
ATOM 753 N N . SER A 1 95 ? 0.707 10.476 13.491 1.00 94.75 95 SER A N 1
ATOM 754 C CA . SER A 1 95 ? -0.047 11.719 13.246 1.00 94.75 95 SER A CA 1
ATOM 755 C C . SER A 1 95 ? -1.524 11.709 13.651 1.00 94.75 95 SER A C 1
ATOM 757 O O . SER A 1 95 ? -2.078 12.760 13.942 1.00 94.75 95 SER A O 1
ATOM 759 N N . GLN A 1 96 ? -2.182 10.552 13.637 1.00 96.12 96 GLN A N 1
ATOM 760 C CA . GLN A 1 96 ? -3.614 10.416 13.921 1.00 96.12 96 GLN A CA 1
ATOM 761 C C . GLN A 1 96 ? -3.883 9.546 15.156 1.00 96.12 96 GLN A C 1
ATOM 763 O O . GLN A 1 96 ? -4.985 9.020 15.303 1.00 96.12 96 GLN A O 1
ATOM 768 N N . LEU A 1 97 ? -2.894 9.385 16.045 1.00 94.88 97 LEU A N 1
ATOM 769 C CA . LEU A 1 97 ? -3.051 8.592 17.266 1.00 94.88 97 LEU A CA 1
ATOM 770 C C . LEU A 1 97 ? -4.158 9.146 18.171 1.00 94.88 97 LEU A C 1
ATOM 772 O O . LEU A 1 97 ? -4.997 8.384 18.642 1.00 94.88 97 LEU A O 1
ATOM 776 N N . ASP A 1 98 ? -4.201 10.462 18.377 1.00 94.50 98 ASP A N 1
ATOM 777 C CA . ASP A 1 98 ? -5.205 11.079 19.251 1.00 94.50 98 ASP A CA 1
ATOM 778 C C . ASP A 1 98 ? -6.608 11.033 18.640 1.00 94.50 98 ASP A C 1
ATOM 780 O O . ASP A 1 98 ? -7.579 10.767 19.344 1.00 94.50 98 ASP A O 1
ATOM 784 N N . ALA A 1 99 ? -6.715 11.167 17.315 1.00 94.50 99 ALA A N 1
ATOM 785 C CA . ALA A 1 99 ? -7.975 10.957 16.604 1.00 94.50 99 ALA A CA 1
ATOM 786 C C . ALA A 1 99 ? -8.477 9.508 16.749 1.00 94.50 99 ALA A C 1
ATOM 788 O O . ALA A 1 99 ? -9.672 9.281 16.927 1.00 94.50 99 ALA A O 1
ATOM 789 N N . PHE A 1 100 ? -7.573 8.523 16.710 1.00 94.31 100 PHE A N 1
ATOM 790 C CA . PHE A 1 100 ? -7.922 7.125 16.962 1.00 94.31 100 PHE A CA 1
ATOM 791 C C . PHE A 1 100 ? -8.348 6.887 18.421 1.00 94.31 100 PHE A C 1
ATOM 793 O O . PHE A 1 100 ? -9.335 6.196 18.664 1.00 94.31 100 PHE A O 1
ATOM 800 N N . ARG A 1 101 ? -7.661 7.494 19.399 1.00 92.69 101 ARG A N 1
ATOM 801 C CA . ARG A 1 101 ? -8.047 7.429 20.821 1.00 92.69 101 ARG A CA 1
ATOM 802 C C . ARG A 1 101 ? -9.438 8.012 21.058 1.00 92.69 101 ARG A C 1
ATOM 804 O O . ARG A 1 101 ? -10.258 7.360 21.693 1.00 92.69 101 ARG A O 1
ATOM 811 N N . ALA A 1 102 ? -9.719 9.192 20.505 1.00 92.38 102 ALA A N 1
ATOM 812 C CA . ALA A 1 102 ? -11.038 9.814 20.590 1.00 92.38 102 ALA A CA 1
ATOM 813 C C . ALA A 1 102 ? -12.125 8.913 19.981 1.00 92.38 102 ALA A C 1
ATOM 815 O O . ALA A 1 102 ? -13.175 8.714 20.588 1.00 92.38 102 ALA A O 1
ATOM 816 N N . HIS A 1 103 ? -11.838 8.296 18.829 1.00 91.69 103 HIS A N 1
ATOM 817 C CA . HIS A 1 103 ? -12.750 7.347 18.196 1.00 91.69 103 HIS A CA 1
ATOM 818 C C . HIS A 1 103 ? -13.025 6.116 19.072 1.00 91.69 103 HIS A C 1
ATOM 820 O O . HIS A 1 103 ? -14.173 5.688 19.160 1.00 91.69 103 HIS A O 1
ATOM 826 N N . LEU A 1 104 ? -12.010 5.550 19.733 1.00 89.12 104 LEU A N 1
ATOM 827 C CA . LEU A 1 104 ? -12.197 4.432 20.664 1.00 89.12 104 LEU A CA 1
ATOM 828 C C . LEU A 1 104 ? -13.067 4.814 21.865 1.00 89.12 104 LEU A C 1
ATOM 830 O O . LEU A 1 104 ? -13.944 4.041 22.237 1.00 89.12 104 LEU A O 1
ATOM 834 N N . GLU A 1 105 ? -12.844 5.992 22.453 1.00 87.50 105 GLU A N 1
ATOM 835 C CA . GLU A 1 105 ? -13.626 6.473 23.599 1.00 87.50 105 GLU A CA 1
ATOM 836 C C . GLU A 1 105 ? -15.099 6.694 23.234 1.00 87.50 105 GLU A C 1
ATOM 838 O O . GLU A 1 105 ? -15.990 6.271 23.970 1.00 87.50 105 GLU A O 1
ATOM 843 N N . GLU A 1 106 ? -15.371 7.272 22.062 1.00 85.69 106 GLU A N 1
ATOM 844 C CA . GLU A 1 106 ? -16.734 7.421 21.536 1.00 85.69 106 GLU A CA 1
ATOM 845 C C . GLU A 1 106 ? -17.369 6.060 21.201 1.00 85.69 106 GLU A C 1
ATOM 847 O O . GLU A 1 106 ? -18.558 5.822 21.435 1.00 85.69 106 GLU A O 1
ATOM 852 N N . SER A 1 107 ? -16.550 5.134 20.701 1.00 74.75 107 SER A N 1
ATOM 853 C CA . SER A 1 107 ? -16.966 3.799 20.273 1.00 74.75 107 SER A CA 1
ATOM 854 C C . SER A 1 107 ? -16.996 2.767 21.395 1.00 74.75 107 SER A C 1
ATOM 856 O O . SER A 1 107 ? -17.295 1.613 21.101 1.00 74.75 107 SER A O 1
ATOM 858 N N . ARG A 1 108 ? -16.781 3.138 22.670 1.00 59.66 108 ARG A N 1
ATOM 859 C CA . ARG A 1 108 ? -16.799 2.241 23.853 1.00 59.66 108 ARG A CA 1
ATOM 860 C C . ARG A 1 108 ? -18.067 1.383 24.022 1.00 59.66 108 ARG A C 1
ATOM 862 O O . ARG A 1 108 ? -18.126 0.557 24.925 1.00 59.66 108 ARG A O 1
ATOM 869 N N . ARG A 1 109 ? -19.078 1.558 23.163 1.00 53.12 109 ARG A N 1
ATOM 870 C CA . ARG A 1 109 ? -20.295 0.733 23.073 1.00 53.12 109 ARG A CA 1
ATOM 871 C C . ARG A 1 109 ? -20.257 -0.359 21.987 1.00 53.12 109 ARG A C 1
ATOM 873 O O . ARG A 1 109 ? -21.217 -1.114 21.892 1.00 53.12 109 ARG A O 1
ATOM 880 N N . LYS A 1 110 ? -19.222 -0.431 21.142 1.00 62.44 110 LYS A N 1
ATOM 881 C CA . LYS A 1 110 ? -19.090 -1.408 20.044 1.00 62.44 110 LYS A CA 1
ATOM 882 C C . LYS A 1 110 ? -17.778 -2.183 20.186 1.00 62.44 110 LYS A C 1
ATOM 884 O O . LYS A 1 110 ? -16.720 -1.568 20.275 1.00 62.44 110 LYS A O 1
ATOM 889 N N . ASP A 1 111 ? -17.851 -3.516 20.147 1.00 70.19 111 ASP A N 1
ATOM 890 C CA . ASP A 1 111 ? -16.716 -4.462 20.127 1.00 70.19 111 ASP A CA 1
ATOM 891 C C . ASP A 1 111 ? -15.911 -4.398 18.809 1.00 70.19 111 ASP A C 1
ATOM 893 O O . ASP A 1 111 ? -15.648 -5.399 18.138 1.00 70.19 111 ASP A O 1
ATOM 897 N N . SER A 1 112 ? -15.524 -3.192 18.397 1.00 86.56 112 SER A N 1
ATOM 898 C CA . SER A 1 112 ? -14.781 -2.957 17.167 1.00 86.56 112 SER A CA 1
ATOM 899 C C . SER A 1 112 ? -13.367 -3.513 17.296 1.00 86.56 112 SER A C 1
ATOM 901 O O . SER A 1 112 ? -12.618 -3.176 18.212 1.00 86.56 112 SER A O 1
ATOM 903 N N . THR A 1 113 ? -12.988 -4.363 16.346 1.00 93.31 113 THR 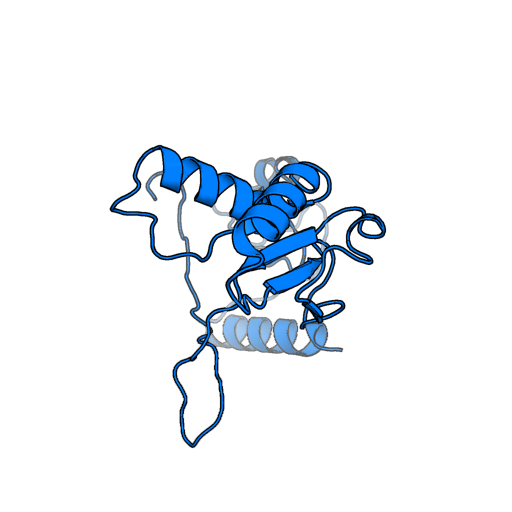A N 1
ATOM 904 C CA . THR A 1 113 ? -11.625 -4.889 16.232 1.00 93.31 113 THR A CA 1
ATOM 905 C C . THR A 1 113 ? -10.862 -4.092 15.181 1.00 93.31 113 THR A C 1
ATOM 907 O O . THR A 1 113 ? -11.395 -3.750 14.125 1.00 93.31 113 THR A O 1
ATOM 910 N N . PHE A 1 114 ? -9.597 -3.796 15.458 1.00 95.50 114 PHE A N 1
ATOM 911 C CA . PHE A 1 114 ? -8.713 -3.047 14.574 1.00 95.50 114 PHE A CA 1
ATOM 912 C C . PHE A 1 114 ? -7.496 -3.889 14.215 1.00 95.50 114 PHE A C 1
ATOM 914 O O . PHE A 1 114 ? -7.051 -4.728 14.995 1.00 95.50 114 PHE A O 1
ATOM 921 N N . ILE A 1 115 ? -6.938 -3.647 13.035 1.00 96.12 115 ILE A N 1
ATOM 922 C CA . ILE A 1 115 ? -5.697 -4.251 12.563 1.00 96.12 115 ILE A CA 1
ATOM 923 C C . ILE A 1 115 ? -4.611 -3.184 12.462 1.00 96.12 115 ILE A C 1
ATOM 925 O O . ILE A 1 115 ? -4.787 -2.150 11.814 1.00 96.12 115 ILE A O 1
ATOM 929 N N . VAL A 1 116 ? -3.475 -3.446 13.098 1.00 96.31 116 VAL A N 1
ATOM 930 C CA . VAL A 1 116 ? -2.296 -2.582 13.067 1.00 96.31 116 VAL A CA 1
ATOM 931 C C . VAL A 1 116 ? -1.315 -3.146 12.057 1.00 96.31 116 VAL A C 1
ATOM 933 O O . VAL A 1 116 ? -1.001 -4.334 12.082 1.00 96.31 116 VAL A O 1
ATOM 936 N N . LYS A 1 117 ? -0.841 -2.302 11.140 1.00 95.19 117 LYS A N 1
ATOM 937 C CA . LYS A 1 117 ? 0.082 -2.695 10.072 1.00 95.19 117 LYS A CA 1
ATOM 938 C C . LYS A 1 117 ? 1.270 -1.727 10.033 1.00 95.19 117 LYS A C 1
ATOM 940 O O . LYS A 1 117 ? 1.105 -0.598 9.561 1.00 95.19 117 LYS A O 1
ATOM 945 N N . PRO A 1 118 ? 2.468 -2.140 10.476 1.00 92.75 118 PRO A N 1
ATOM 946 C CA . PRO A 1 118 ? 3.671 -1.318 10.372 1.00 92.75 118 PRO A CA 1
ATOM 947 C C . PRO A 1 118 ? 4.035 -0.989 8.915 1.00 92.75 118 PRO A C 1
ATOM 949 O O . PRO A 1 118 ? 3.879 -1.809 7.998 1.00 92.75 118 PRO A O 1
ATOM 952 N N . SER A 1 119 ? 4.538 0.226 8.685 1.00 83.12 119 SER A N 1
ATOM 953 C CA . SER A 1 119 ? 4.851 0.722 7.336 1.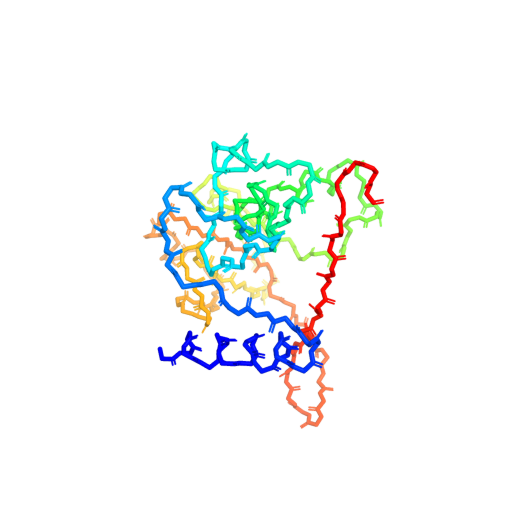00 83.12 119 SER A CA 1
ATOM 954 C C . SER A 1 119 ? 6.037 0.002 6.692 1.00 83.12 119 SER A C 1
ATOM 956 O O . SER A 1 119 ? 6.005 -0.239 5.489 1.00 83.12 119 SER A O 1
ATOM 958 N N . GLY A 1 120 ? 7.051 -0.368 7.481 1.00 75.19 120 GLY A N 1
ATOM 959 C CA . GLY A 1 120 ? 8.288 -1.002 7.000 1.00 75.19 120 GLY A CA 1
ATOM 960 C C . GLY A 1 120 ? 8.235 -2.527 6.855 1.00 75.19 120 GLY A C 1
ATOM 961 O O . GLY A 1 120 ? 9.218 -3.124 6.436 1.00 75.19 120 GLY A O 1
ATOM 962 N N . GLY A 1 121 ? 7.115 -3.164 7.212 1.00 74.88 121 GLY A N 1
ATOM 963 C CA . GLY A 1 121 ? 6.963 -4.619 7.153 1.00 74.88 121 GLY A CA 1
ATOM 964 C C . GLY A 1 121 ? 6.366 -5.121 5.834 1.00 74.88 121 GLY A C 1
ATOM 965 O O . GLY A 1 121 ? 5.457 -4.500 5.266 1.00 74.88 121 GLY A O 1
ATOM 966 N N . SER A 1 122 ? 6.818 -6.292 5.393 1.00 74.69 122 SER A N 1
ATOM 967 C CA . SER A 1 122 ? 6.212 -7.106 4.332 1.00 74.69 122 SER A CA 1
ATOM 968 C C . SER A 1 122 ? 5.840 -8.492 4.880 1.00 74.69 122 SER A C 1
ATOM 970 O O . SER A 1 122 ? 6.153 -8.811 6.027 1.00 74.69 122 SER A O 1
ATOM 972 N N . GLN A 1 123 ? 5.120 -9.298 4.090 1.00 81.31 123 GLN A N 1
ATOM 973 C CA . GLN A 1 123 ? 4.784 -10.696 4.428 1.00 81.31 123 GLN A CA 1
ATOM 974 C C . GLN A 1 123 ? 4.042 -10.876 5.770 1.00 81.31 123 GLN A C 1
ATOM 976 O O . GLN A 1 123 ? 4.179 -11.890 6.441 1.00 81.31 123 GLN A O 1
ATOM 981 N N . GLY A 1 124 ? 3.271 -9.870 6.190 1.00 82.50 124 GLY A N 1
ATOM 982 C CA . GLY A 1 124 ? 2.544 -9.910 7.462 1.00 82.50 124 GLY A CA 1
ATOM 983 C C . GLY A 1 124 ? 3.385 -9.605 8.706 1.00 82.50 124 GLY A C 1
ATOM 984 O O . GLY A 1 124 ? 2.843 -9.592 9.808 1.00 82.50 124 GLY A O 1
ATOM 985 N N . SER A 1 125 ? 4.678 -9.305 8.554 1.00 86.50 125 SER A N 1
ATOM 986 C CA . SER A 1 125 ? 5.561 -9.018 9.686 1.00 86.50 125 SER A CA 1
ATOM 987 C C . SER A 1 125 ? 5.073 -7.820 10.506 1.00 86.50 125 SER A C 1
ATOM 989 O O . SER A 1 125 ? 4.823 -6.733 9.971 1.00 86.50 125 SER A O 1
ATOM 991 N N . GLY A 1 126 ? 4.921 -8.041 11.813 1.00 89.38 126 GLY A N 1
ATOM 992 C CA . GLY A 1 126 ? 4.482 -7.036 12.780 1.00 89.38 126 GLY A CA 1
ATOM 993 C C . GLY A 1 126 ? 3.002 -6.653 12.692 1.00 89.38 126 GLY A C 1
ATOM 994 O O . GLY A 1 126 ? 2.604 -5.692 13.346 1.00 89.38 126 GLY A O 1
ATOM 995 N N . ILE A 1 127 ? 2.189 -7.356 11.894 1.00 93.88 127 ILE A N 1
ATOM 996 C CA . ILE A 1 127 ? 0.738 -7.147 11.857 1.00 93.88 127 ILE A CA 1
ATOM 997 C C . ILE A 1 127 ? 0.093 -7.823 13.067 1.00 93.88 127 ILE A C 1
ATOM 999 O O . ILE A 1 127 ? 0.378 -8.982 13.356 1.00 93.88 127 ILE A O 1
ATOM 1003 N N . TYR A 1 128 ? -0.813 -7.121 13.743 1.00 94.69 128 TYR A N 1
ATOM 1004 C CA . TYR A 1 128 ? -1.587 -7.680 14.853 1.00 94.69 128 TYR A CA 1
ATOM 1005 C C . TYR A 1 128 ? -2.975 -7.046 14.948 1.00 94.69 128 TYR A C 1
ATOM 1007 O O . TYR A 1 128 ? -3.233 -5.986 14.371 1.00 94.69 128 TYR A O 1
ATOM 1015 N N . LEU A 1 129 ? -3.871 -7.715 15.674 1.00 94.81 129 LEU A N 1
ATOM 1016 C CA . LEU A 1 129 ? -5.199 -7.202 15.994 1.00 94.81 129 LEU A CA 1
ATOM 1017 C C . LEU A 1 129 ? -5.198 -6.558 17.378 1.00 94.81 129 LEU A C 1
ATOM 1019 O O . LEU A 1 129 ? -4.527 -7.033 18.290 1.00 94.81 129 LEU A O 1
ATOM 1023 N N . THR A 1 130 ? -5.966 -5.487 17.534 1.00 93.06 130 THR A N 1
ATOM 1024 C CA . THR A 1 130 ? -6.160 -4.814 18.817 1.00 93.06 130 THR A CA 1
ATOM 1025 C C . THR A 1 130 ? -7.586 -4.294 18.945 1.00 93.06 130 THR A C 1
ATOM 1027 O O . THR A 1 130 ? -8.252 -4.003 17.951 1.00 93.06 130 THR A O 1
ATOM 1030 N N . ARG A 1 131 ? -8.046 -4.157 20.185 1.00 91.81 131 ARG A N 1
ATOM 1031 C CA . ARG A 1 131 ? -9.260 -3.411 20.552 1.00 91.81 131 ARG A CA 1
ATOM 1032 C C . ARG A 1 131 ? -8.942 -2.193 21.423 1.00 91.81 131 ARG A C 1
ATOM 1034 O O . ARG A 1 131 ? -9.832 -1.423 21.757 1.00 91.81 131 ARG A O 1
ATOM 1041 N N . THR A 1 132 ? -7.673 -2.016 21.786 1.00 89.31 132 THR A N 1
ATOM 1042 C CA . THR A 1 132 ? -7.187 -0.926 22.632 1.00 89.31 132 THR A CA 1
ATOM 1043 C C . THR A 1 132 ? -6.137 -0.110 21.882 1.00 89.31 132 THR A C 1
ATOM 1045 O O . THR A 1 132 ? -5.632 -0.503 20.825 1.00 89.31 132 THR A O 1
ATOM 1048 N N . HIS A 1 133 ? -5.800 1.053 22.429 1.00 87.44 133 HIS A N 1
ATOM 1049 C CA . HIS A 1 133 ? -4.712 1.891 21.925 1.00 87.44 133 HIS A CA 1
ATOM 1050 C C . HIS A 1 133 ? -3.371 1.607 22.620 1.00 87.44 133 HIS A C 1
ATOM 1052 O O . HIS A 1 133 ? -2.377 2.293 22.359 1.00 87.44 133 HIS A O 1
ATOM 1058 N N . GLU A 1 134 ? -3.338 0.621 23.516 1.00 82.94 134 GLU A N 1
ATOM 1059 C CA . GLU A 1 134 ? -2.136 0.216 24.232 1.00 82.94 134 GLU A CA 1
ATOM 1060 C C . GLU A 1 134 ? -1.114 -0.307 23.215 1.00 82.94 134 GLU A C 1
ATOM 1062 O O . GLU A 1 134 ? -1.451 -1.011 22.262 1.00 82.94 134 GLU A O 1
ATOM 1067 N N . ASN A 1 135 ? 0.148 0.089 23.376 1.00 82.62 135 ASN A N 1
ATOM 1068 C CA . ASN A 1 135 ? 1.256 -0.267 22.483 1.00 82.62 135 ASN A CA 1
ATOM 1069 C C . ASN A 1 135 ? 1.228 0.374 21.081 1.00 82.62 135 ASN A C 1
ATOM 1071 O O . ASN A 1 135 ? 2.067 0.041 20.249 1.00 82.62 135 ASN A O 1
ATOM 1075 N N . LEU A 1 136 ? 0.327 1.317 20.779 1.00 87.00 136 LEU A N 1
ATOM 1076 C CA . LEU A 1 136 ? 0.368 2.027 19.488 1.00 87.00 136 LEU A CA 1
ATOM 1077 C C . LEU A 1 136 ? 1.476 3.083 19.409 1.00 87.00 136 LEU A C 1
ATOM 1079 O O . LEU A 1 136 ? 2.027 3.317 18.336 1.00 87.00 136 LEU A O 1
ATOM 1083 N N . SER A 1 137 ? 1.828 3.691 20.542 1.00 85.56 137 SER A N 1
ATOM 1084 C CA . SER A 1 137 ? 2.866 4.727 20.639 1.00 85.56 137 SER A CA 1
ATOM 1085 C C . SER A 1 137 ? 4.279 4.214 20.354 1.00 85.56 137 SER A C 1
ATOM 1087 O O . SER A 1 137 ? 5.160 5.015 20.062 1.00 85.56 137 SER A O 1
ATOM 1089 N N . GLN A 1 138 ? 4.504 2.897 20.404 1.00 85.25 138 GLN A N 1
ATOM 1090 C CA . GLN A 1 138 ? 5.812 2.298 20.121 1.00 85.25 138 GLN A CA 1
ATOM 1091 C C . GLN A 1 138 ? 6.150 2.277 18.619 1.00 85.25 138 GLN A C 1
ATOM 1093 O O . GLN A 1 138 ? 7.299 2.058 18.241 1.00 85.25 138 GLN A O 1
ATOM 1098 N N . HIS A 1 139 ? 5.157 2.477 17.744 1.00 85.62 139 HIS A N 1
ATOM 1099 C CA . HIS A 1 139 ? 5.363 2.429 16.299 1.00 85.62 139 HIS A CA 1
ATOM 1100 C C . HIS A 1 139 ? 5.813 3.785 15.765 1.00 85.62 139 HIS A C 1
ATOM 1102 O O . HIS A 1 139 ? 5.046 4.745 15.760 1.00 85.62 139 HIS A O 1
ATOM 1108 N N . ALA A 1 140 ? 7.020 3.835 15.197 1.00 86.69 140 ALA A N 1
ATOM 1109 C CA . ALA A 1 140 ? 7.499 5.015 14.475 1.00 86.69 140 ALA A CA 1
ATOM 1110 C C . ALA A 1 140 ? 6.644 5.332 13.231 1.00 86.69 140 ALA A C 1
ATOM 1112 O O . ALA A 1 140 ? 6.483 6.492 12.859 1.00 86.69 140 ALA A O 1
ATOM 1113 N N . SER A 1 141 ? 6.095 4.304 12.570 1.00 92.69 141 SER A N 1
ATOM 1114 C CA . SER A 1 141 ? 5.161 4.467 11.454 1.00 92.69 141 SER A CA 1
ATOM 1115 C C . SER A 1 141 ? 4.312 3.216 11.240 1.00 92.69 141 SER A C 1
ATOM 1117 O O . SER A 1 141 ? 4.832 2.133 10.955 1.00 92.69 141 SER A O 1
ATOM 1119 N N . ALA A 1 142 ? 2.995 3.376 11.316 1.00 95.38 142 ALA A N 1
ATOM 1120 C CA . ALA A 1 142 ? 2.034 2.307 11.077 1.00 95.38 142 ALA A CA 1
ATOM 1121 C C . ALA A 1 142 ? 0.698 2.872 10.590 1.00 95.38 142 ALA A C 1
ATOM 1123 O O . ALA A 1 142 ? 0.440 4.074 10.682 1.00 95.38 142 ALA A O 1
ATOM 1124 N N . VAL A 1 143 ? -0.168 1.991 10.099 1.00 96.69 143 VAL A N 1
ATOM 1125 C CA . VAL A 1 143 ? -1.596 2.281 9.962 1.00 96.69 143 VAL A CA 1
ATOM 1126 C C . VAL A 1 143 ? -2.386 1.446 10.958 1.00 96.69 143 VAL A C 1
ATOM 1128 O O . VAL A 1 143 ? -2.091 0.266 11.150 1.00 96.69 143 VAL A O 1
ATOM 1131 N N . VAL A 1 144 ? -3.388 2.060 11.573 1.00 96.94 144 VAL A N 1
ATOM 1132 C CA . VAL A 1 144 ? -4.450 1.372 12.308 1.00 96.94 144 VAL A CA 1
ATOM 1133 C C . VAL A 1 144 ? -5.680 1.426 11.424 1.00 96.94 144 VAL A C 1
ATOM 1135 O O . VAL A 1 144 ? -6.020 2.487 10.912 1.00 96.94 144 VAL A O 1
ATOM 1138 N N . GLN A 1 145 ? -6.319 0.292 11.188 1.00 96.81 145 GLN A N 1
ATOM 1139 C CA . GLN A 1 145 ? -7.444 0.196 10.267 1.00 96.81 145 GLN A CA 1
ATOM 1140 C C . GLN A 1 145 ? -8.547 -0.642 10.902 1.00 96.81 145 GLN A C 1
ATOM 1142 O O . GLN A 1 145 ? -8.249 -1.629 11.573 1.00 96.81 145 GLN A O 1
ATOM 1147 N N . THR A 1 146 ? -9.809 -0.273 10.693 1.00 95.56 146 THR A N 1
ATOM 1148 C CA . THR A 1 146 ? -10.945 -1.101 11.117 1.00 95.56 146 THR A CA 1
ATOM 1149 C C . THR A 1 146 ? -10.839 -2.481 10.472 1.00 95.56 146 THR A C 1
ATOM 1151 O O . THR A 1 146 ? -10.637 -2.598 9.261 1.00 95.56 146 THR A O 1
ATOM 1154 N N . TYR A 1 147 ? -10.928 -3.533 11.284 1.00 95.44 147 TYR A N 1
ATOM 1155 C CA . TYR A 1 147 ? -10.913 -4.901 10.790 1.00 95.44 147 TYR A CA 1
ATOM 1156 C C . TYR A 1 147 ? -12.285 -5.247 10.206 1.00 95.44 147 TYR A C 1
ATOM 1158 O O . TYR A 1 147 ? -13.310 -4.993 10.833 1.00 95.44 147 TYR A O 1
ATOM 1166 N N . ILE A 1 148 ? -12.302 -5.801 8.993 1.00 93.69 148 ILE A N 1
ATOM 1167 C CA . ILE A 1 148 ? -13.540 -6.226 8.334 1.00 93.69 148 ILE A CA 1
ATOM 1168 C C . ILE A 1 148 ? -13.978 -7.555 8.948 1.00 93.69 148 ILE A C 1
ATOM 1170 O O . ILE A 1 148 ? -13.263 -8.553 8.822 1.00 93.69 148 ILE A O 1
ATOM 1174 N N . ASP A 1 149 ? -15.147 -7.544 9.581 1.00 90.50 149 ASP A N 1
ATOM 1175 C CA . ASP A 1 149 ? -15.777 -8.700 10.209 1.00 90.50 149 ASP A CA 1
ATOM 1176 C C . ASP A 1 149 ? -17.312 -8.612 10.056 1.00 90.50 149 ASP A C 1
ATOM 1178 O O . ASP A 1 149 ? -17.869 -7.543 10.331 1.00 90.50 149 ASP A O 1
ATOM 1182 N N . PRO A 1 150 ? -18.001 -9.679 9.603 1.00 92.75 150 PRO A N 1
ATOM 1183 C CA . PRO A 1 150 ? -17.447 -10.959 9.149 1.00 92.75 150 PRO A CA 1
ATOM 1184 C C . PRO A 1 150 ? -16.811 -10.866 7.742 1.00 92.75 150 PRO A C 1
ATOM 1186 O O . PRO A 1 150 ? -17.342 -10.173 6.870 1.00 92.75 150 PRO A O 1
ATOM 1189 N N . PRO A 1 151 ? -15.683 -11.555 7.473 1.00 94.94 151 PRO A N 1
ATOM 1190 C CA . PRO A 1 151 ? -15.131 -11.660 6.125 1.00 94.94 151 PRO A CA 1
ATOM 1191 C C . PRO A 1 151 ? -15.905 -12.683 5.279 1.00 94.94 151 PRO A C 1
ATOM 1193 O O . PRO A 1 151 ? -16.530 -13.602 5.806 1.00 94.94 151 PRO A O 1
ATOM 1196 N N . LEU A 1 152 ? -15.789 -12.578 3.952 1.00 96.12 152 LEU A N 1
ATOM 1197 C CA . LEU A 1 152 ? -16.188 -13.665 3.059 1.00 96.12 152 LEU A CA 1
ATOM 1198 C C . LEU A 1 152 ? -15.292 -14.890 3.305 1.00 96.12 152 LEU A C 1
ATOM 1200 O O . LEU A 1 152 ? -14.068 -14.761 3.399 1.00 96.12 152 LEU A O 1
ATOM 1204 N N . LEU A 1 153 ? -15.911 -16.066 3.388 1.00 97.56 153 LEU A N 1
ATOM 1205 C CA . LEU A 1 153 ? -15.234 -17.338 3.620 1.00 97.56 153 LEU A CA 1
ATOM 1206 C C . LEU A 1 153 ? -15.399 -18.256 2.409 1.00 97.56 153 LEU A C 1
ATOM 1208 O O . LEU A 1 153 ? -16.475 -18.319 1.817 1.00 97.56 153 LEU A O 1
ATOM 1212 N N . VAL A 1 154 ? -14.345 -19.001 2.090 1.00 97.88 154 VAL A N 1
ATOM 1213 C CA . VAL A 1 154 ? -14.385 -20.144 1.170 1.00 97.88 154 VAL A CA 1
ATOM 1214 C C . VAL A 1 154 ? -13.977 -21.361 1.984 1.00 97.88 154 VAL A C 1
ATOM 1216 O O . VAL A 1 154 ? -12.946 -21.336 2.654 1.00 97.88 154 VAL A O 1
ATOM 1219 N N . ASP A 1 155 ? -14.836 -22.379 2.013 1.00 97.38 155 ASP A N 1
ATOM 1220 C CA . ASP A 1 155 ? -14.657 -23.595 2.820 1.00 97.38 155 ASP A CA 1
ATOM 1221 C C . ASP A 1 155 ? -14.376 -23.326 4.312 1.00 97.38 155 ASP A C 1
ATOM 1223 O O . ASP A 1 155 ? -13.639 -24.049 4.976 1.00 97.38 155 ASP A O 1
ATOM 1227 N N . GLY A 1 156 ? -14.958 -22.252 4.856 1.00 97.06 156 GLY A N 1
ATOM 1228 C CA . GLY A 1 156 ? -14.766 -21.841 6.252 1.00 97.06 156 GLY A CA 1
ATOM 1229 C C . GLY A 1 156 ? -13.464 -21.080 6.530 1.00 97.06 156 GLY A C 1
ATOM 1230 O O . GLY A 1 156 ? -13.246 -20.655 7.663 1.00 97.06 156 GLY A O 1
ATOM 1231 N N . PHE A 1 157 ? -12.625 -20.840 5.519 1.00 97.25 157 PHE A N 1
ATOM 1232 C CA . PHE A 1 157 ? -11.379 -20.090 5.652 1.00 97.25 157 PHE A CA 1
ATOM 1233 C C . PHE A 1 157 ? -11.494 -18.682 5.068 1.00 97.25 157 PHE A C 1
ATOM 1235 O O . PHE A 1 157 ? -12.071 -18.454 4.003 1.00 97.25 157 PHE A O 1
ATOM 1242 N N . LYS A 1 158 ? -10.896 -17.716 5.772 1.00 97.12 158 LYS A N 1
ATOM 1243 C CA . LYS A 1 158 ? -10.685 -16.362 5.256 1.00 97.12 158 LYS A CA 1
ATOM 1244 C C . LYS A 1 158 ? -9.613 -16.396 4.166 1.00 97.12 158 LYS A C 1
ATOM 1246 O O . LYS A 1 158 ? -8.579 -17.034 4.344 1.00 97.12 158 LYS A O 1
ATOM 1251 N N . PHE A 1 159 ? -9.817 -15.630 3.100 1.00 96.50 159 PHE A N 1
ATOM 1252 C CA . PHE A 1 159 ? -8.847 -15.464 2.019 1.00 96.50 159 PHE A CA 1
ATOM 1253 C C . PHE A 1 159 ? -8.697 -13.990 1.621 1.00 96.50 159 PHE A C 1
ATOM 1255 O O . PHE A 1 159 ? -9.479 -13.128 2.033 1.00 96.50 159 PHE A O 1
ATOM 1262 N N . ASP A 1 160 ? -7.678 -13.708 0.816 1.00 95.25 160 ASP A N 1
ATOM 1263 C CA . ASP A 1 160 ? -7.529 -12.457 0.079 1.00 95.25 160 ASP A CA 1
ATOM 1264 C C . ASP A 1 160 ? -7.294 -12.742 -1.410 1.00 95.25 160 ASP A C 1
ATOM 1266 O O . ASP A 1 160 ? -6.933 -13.855 -1.796 1.00 95.25 160 ASP A O 1
ATOM 1270 N N . LEU A 1 161 ? -7.548 -11.741 -2.255 1.00 95.44 161 LEU A N 1
ATOM 1271 C CA . LEU A 1 161 ? -7.319 -11.827 -3.694 1.00 95.44 161 LEU A CA 1
ATOM 1272 C C . LEU A 1 161 ? -6.041 -11.077 -4.062 1.00 95.44 161 LEU A C 1
ATOM 1274 O O . LEU A 1 161 ? -5.914 -9.874 -3.817 1.00 95.44 161 LEU A O 1
ATOM 1278 N N . ARG A 1 162 ? -5.118 -11.771 -4.734 1.00 95.44 162 ARG A N 1
ATOM 1279 C CA . ARG A 1 162 ? -3.978 -11.137 -5.395 1.00 95.44 162 ARG A CA 1
ATOM 1280 C C . ARG A 1 162 ? -4.338 -10.795 -6.835 1.00 95.44 162 ARG A C 1
ATOM 1282 O O . ARG A 1 162 ? -4.400 -11.675 -7.686 1.00 95.44 162 ARG A O 1
ATOM 1289 N N . LEU A 1 163 ? -4.512 -9.505 -7.105 1.00 95.62 163 LEU A N 1
ATOM 1290 C CA . LEU A 1 163 ? -4.693 -8.982 -8.458 1.00 95.62 163 LEU A CA 1
ATOM 1291 C C . LEU A 1 163 ? -3.364 -8.430 -8.987 1.00 95.62 163 LEU A C 1
ATOM 1293 O O . LEU A 1 163 ? -2.677 -7.687 -8.283 1.00 95.62 163 LEU A O 1
ATOM 1297 N N . TYR A 1 164 ? -3.010 -8.791 -10.221 1.00 94.75 164 TYR A N 1
ATOM 1298 C CA . TYR A 1 164 ? -1.856 -8.246 -10.936 1.00 94.75 164 TYR A CA 1
ATOM 1299 C C . TYR A 1 164 ? -2.344 -7.194 -11.930 1.00 94.75 164 TYR A C 1
ATOM 1301 O O . TYR A 1 164 ? -3.137 -7.500 -12.816 1.00 94.75 164 TYR A O 1
ATOM 1309 N N . VAL A 1 165 ? -1.881 -5.955 -11.765 1.00 95.38 165 VAL A N 1
ATOM 1310 C CA . VAL A 1 165 ? -2.263 -4.811 -12.603 1.00 95.38 165 VAL A CA 1
ATOM 1311 C C . VAL A 1 165 ? -1.018 -4.287 -13.311 1.00 95.38 165 VAL A C 1
ATOM 1313 O O . VAL A 1 165 ? -0.007 -4.022 -12.659 1.00 95.38 165 VAL A O 1
ATOM 1316 N N . LEU A 1 166 ? -1.092 -4.140 -14.635 1.00 95.50 166 LEU A N 1
ATOM 1317 C CA . LEU A 1 166 ? -0.031 -3.565 -15.460 1.00 95.50 166 LEU A CA 1
ATOM 1318 C C . LEU A 1 166 ? -0.380 -2.115 -15.805 1.00 95.50 166 LEU A C 1
ATOM 1320 O O . LEU A 1 166 ? -1.388 -1.863 -16.458 1.00 95.50 166 LEU A O 1
ATOM 1324 N N . ILE A 1 167 ? 0.476 -1.178 -15.396 1.00 95.12 167 ILE A N 1
ATOM 1325 C CA . ILE A 1 167 ? 0.393 0.231 -15.796 1.00 95.12 167 ILE A CA 1
ATOM 1326 C C . ILE A 1 167 ? 1.472 0.462 -16.851 1.00 95.12 167 ILE A C 1
ATOM 1328 O O . ILE A 1 167 ? 2.661 0.422 -16.538 1.00 95.12 167 ILE A O 1
ATOM 1332 N N . VAL A 1 168 ? 1.053 0.658 -18.101 1.00 94.19 168 VAL A N 1
ATOM 1333 C CA . VAL A 1 168 ? 1.969 0.812 -19.247 1.00 94.19 168 VAL A CA 1
ATOM 1334 C C . VAL A 1 168 ? 2.440 2.258 -19.398 1.00 94.19 168 VAL A C 1
ATOM 1336 O O . VAL A 1 168 ? 3.569 2.503 -19.816 1.00 94.19 168 VAL A O 1
ATOM 1339 N N . SER A 1 169 ? 1.588 3.218 -19.042 1.00 92.88 169 SER A N 1
ATOM 1340 C CA . SER A 1 169 ? 1.855 4.646 -19.152 1.00 92.88 169 SER A CA 1
ATOM 1341 C C . SER A 1 169 ? 1.160 5.397 -18.016 1.00 92.88 169 SER A C 1
ATOM 1343 O O . SER A 1 169 ? 0.195 4.914 -17.434 1.00 92.88 169 SER A O 1
ATOM 1345 N N . VAL A 1 170 ? 1.690 6.568 -17.669 1.00 92.19 170 VAL A N 1
ATOM 1346 C CA . VAL A 1 170 ? 1.055 7.515 -16.733 1.00 92.19 170 VAL A CA 1
ATOM 1347 C C . VAL A 1 170 ? 0.561 8.777 -17.442 1.00 92.19 170 VAL A C 1
ATOM 1349 O O . VAL A 1 170 ? -0.112 9.603 -16.831 1.00 92.19 170 VAL A O 1
ATOM 1352 N N . GLN A 1 171 ? 0.916 8.940 -18.721 1.00 92.56 171 GLN A N 1
ATOM 1353 C CA . GLN A 1 171 ? 0.534 10.076 -19.552 1.00 92.56 171 GLN A CA 1
ATOM 1354 C C . GLN A 1 171 ? 0.498 9.679 -21.047 1.00 92.56 171 GLN A C 1
ATOM 1356 O O . GLN A 1 171 ? 1.538 9.719 -21.705 1.00 92.56 171 GLN A O 1
ATOM 1361 N N . PRO A 1 172 ? -0.674 9.312 -21.604 1.00 94.81 172 PRO A N 1
ATOM 1362 C CA . PRO A 1 172 ? -1.946 9.101 -20.904 1.00 94.81 172 PRO A CA 1
ATOM 1363 C C . PRO A 1 172 ? -1.881 7.890 -19.962 1.00 94.81 172 PRO A C 1
ATOM 1365 O O . PRO A 1 172 ? -0.979 7.061 -20.100 1.00 94.81 172 PRO A O 1
ATOM 1368 N N . LEU A 1 173 ? -2.801 7.830 -18.997 1.00 89.75 173 LEU A N 1
ATOM 1369 C CA . LEU A 1 173 ? -2.983 6.666 -18.125 1.00 89.75 173 LEU A CA 1
ATOM 1370 C C . LEU A 1 173 ? -3.603 5.494 -18.898 1.00 89.75 173 LEU A C 1
ATOM 1372 O O . LEU A 1 173 ? -4.504 5.769 -19.723 1.00 89.75 173 LEU A O 1
#

Organism: NCBI:txid156173

Secondary structure (DSSP, 8-state):
--HHHHHHHHHHHHHHTT----S---TT---SEE--SSPPPHHHHHT--TT-EESS-TTHHHHHSHHHHHHHHHHHHHH-TTTSTTS--EEEETTTHHHHHHHHHHTTTS---EEEEETT--TTTT-EEESS-TT-TT-SSEEEEEPPSSPPEETTEE-----------SS--

pLDDT: mean 88.61, std 11.11, range [36.84, 97.88]

InterPro domains:
  IPR004344 Tubulin-tyrosine ligase/Tubulin polyglutamylase [PF03133] (49-173)
  IPR004344 Tubulin-tyrosine ligase/Tubulin polyglutamylase [PS51221] (1-173)

Sequence (173 aa):
KDSKNAAIIVREVAYAMGWRESSGVSEDCNANVFWYERAISVAEVKLLNECQRVNMIPGMHDIAKKTSLARALTRMRTLFPADFDFFPQTWTLPSQLDAFRAHLEESRRKDSTFIVKPSGGSQGSGIYLTRTHENLSQHASAVVQTYIDPPLLVDGFKFDLRLYVLIVSVQPL